Protein AF-A0A258VRQ0-F1 (afdb_monomer_lite)

Foldseek 3Di:
DVVVLVVQQVPDDPVCSVVSVVVVVVVVVVVVVVLVVVVVVQWDQDPVRDTPRPVVNVVVVVVVVVVVVVVVVVVCVVVPPDDPDDD

Sequence (87 aa):
MIPSQALMSAIPTPENRGAFMAISASLQQISGGVASLVAGLIVVEGTDGFLEHFDTLGYIMVITTIATSIAIYLINQRVSLPAAKPA

pLDDT: mean 73.98, std 14.65, range [38.47, 94.56]

Structure (mmCIF, N/CA/C/O backbone):
data_AF-A0A258VRQ0-F1
#
_entry.id   AF-A0A258VRQ0-F1
#
loop_
_atom_site.group_PDB
_atom_site.id
_atom_site.type_symbol
_atom_site.label_atom_id
_atom_site.label_alt_id
_atom_site.label_comp_id
_atom_site.label_asym_id
_atom_site.label_entity_id
_atom_site.label_seq_id
_atom_site.pdbx_PDB_ins_code
_atom_site.Cartn_x
_atom_site.Cartn_y
_atom_site.Cartn_z
_atom_site.occupancy
_atom_site.B_iso_or_equiv
_atom_site.auth_seq_id
_atom_site.auth_comp_id
_atom_site.auth_asym_id
_atom_site.auth_atom_id
_atom_site.pdbx_PDB_model_num
ATOM 1 N N . MET A 1 1 ? -3.756 12.861 10.681 1.00 53.28 1 MET A N 1
ATOM 2 C CA . MET A 1 1 ? -3.759 11.454 11.156 1.00 53.28 1 MET A CA 1
ATOM 3 C C . MET A 1 1 ? -4.534 11.243 12.464 1.00 53.28 1 MET A C 1
ATOM 5 O O . MET A 1 1 ? -5.137 10.191 12.611 1.00 53.28 1 MET A O 1
ATOM 9 N N . ILE A 1 2 ? -4.617 12.228 13.367 1.00 46.91 2 ILE A N 1
ATOM 10 C CA . ILE A 1 2 ? -5.354 12.117 14.647 1.00 46.91 2 ILE A CA 1
ATOM 11 C C . ILE A 1 2 ? -6.871 11.814 14.512 1.00 46.91 2 ILE A C 1
ATOM 13 O O . ILE A 1 2 ? -7.353 10.942 15.231 1.00 46.91 2 ILE A O 1
ATOM 17 N N . PRO A 1 3 ? -7.637 12.415 13.574 1.00 54.88 3 PRO A N 1
ATOM 18 C CA . PRO A 1 3 ? -9.083 12.155 13.476 1.00 54.88 3 PRO A CA 1
ATOM 19 C C . PRO A 1 3 ? -9.412 10.730 12.999 1.00 54.88 3 PRO A C 1
ATOM 21 O O . PRO A 1 3 ? -10.349 10.101 13.480 1.00 54.88 3 PRO A O 1
ATOM 24 N N . SER A 1 4 ? -8.607 10.203 12.071 1.00 55.53 4 SER A N 1
ATOM 25 C CA . SER A 1 4 ? -8.766 8.851 11.519 1.00 55.53 4 SER A CA 1
ATOM 26 C C . SER A 1 4 ? -8.421 7.766 12.545 1.00 55.53 4 SER A C 1
ATOM 28 O O . SER A 1 4 ? -9.134 6.770 12.650 1.00 55.53 4 SER A O 1
ATOM 30 N N . GLN A 1 5 ? -7.389 7.985 13.368 1.00 58.59 5 GLN A N 1
ATOM 31 C CA . GLN A 1 5 ? -7.058 7.074 14.467 1.00 58.59 5 GLN A CA 1
ATOM 32 C C . GLN A 1 5 ? -8.113 7.098 15.588 1.00 58.59 5 GLN A C 1
ATOM 34 O O . GLN A 1 5 ? -8.408 6.057 16.178 1.00 58.59 5 GLN A O 1
ATOM 39 N N . ALA A 1 6 ? -8.748 8.249 15.843 1.00 56.88 6 ALA A N 1
ATOM 40 C CA . ALA A 1 6 ? -9.874 8.350 16.774 1.00 56.88 6 ALA A CA 1
ATOM 41 C C . ALA A 1 6 ? -11.093 7.528 16.304 1.00 56.88 6 ALA A C 1
ATOM 43 O O . ALA A 1 6 ? -11.629 6.741 17.079 1.00 56.88 6 ALA A O 1
ATOM 44 N N . LEU A 1 7 ? -11.472 7.619 15.023 1.00 61.47 7 LEU A N 1
ATOM 45 C CA . LEU A 1 7 ? -12.527 6.784 14.423 1.00 61.47 7 LEU A CA 1
ATOM 46 C C . LEU A 1 7 ? -12.224 5.279 14.537 1.00 61.47 7 LEU A C 1
ATOM 48 O O . LEU A 1 7 ? -13.091 4.507 14.934 1.00 61.47 7 LEU A O 1
ATOM 52 N N . MET A 1 8 ? -10.984 4.866 14.259 1.00 56.19 8 MET A N 1
ATOM 53 C CA . MET A 1 8 ? -10.559 3.461 14.352 1.00 56.19 8 MET A CA 1
ATOM 54 C C . MET A 1 8 ? -10.538 2.924 15.794 1.00 56.19 8 MET 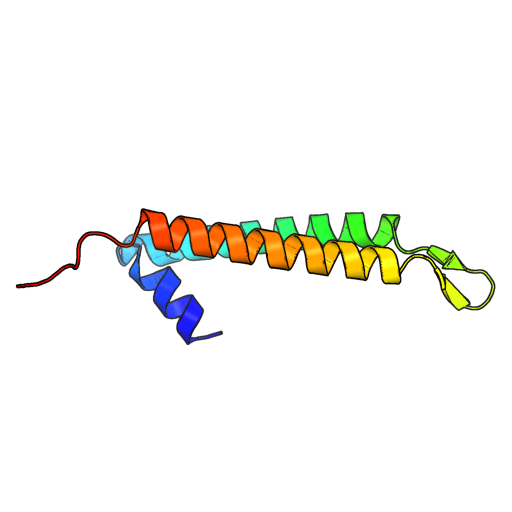A C 1
ATOM 56 O O . MET A 1 8 ? -10.790 1.744 16.016 1.00 56.19 8 MET A O 1
ATOM 60 N N . SER A 1 9 ? -10.249 3.772 16.785 1.00 56.16 9 SER A N 1
ATOM 61 C CA . SER A 1 9 ? -10.205 3.391 18.210 1.00 56.16 9 SER A CA 1
ATOM 62 C C . SER A 1 9 ? -11.555 3.481 18.936 1.00 56.16 9 SER A C 1
ATOM 64 O O . SER A 1 9 ? -11.674 2.988 20.061 1.00 56.16 9 SER A O 1
ATOM 66 N N . ALA A 1 10 ? -12.570 4.079 18.307 1.00 56.66 10 ALA A N 1
ATOM 67 C CA . ALA A 1 10 ? -13.933 4.155 18.834 1.00 56.66 10 ALA A CA 1
ATOM 68 C C . ALA A 1 10 ? -14.743 2.862 18.620 1.00 56.66 10 ALA A C 1
ATOM 70 O O . ALA A 1 10 ? -15.750 2.659 19.290 1.00 56.66 10 ALA A O 1
ATOM 71 N N . ILE A 1 11 ? -14.302 1.991 17.706 1.00 56.62 11 ILE A N 1
ATOM 72 C CA . ILE A 1 11 ? -14.980 0.735 17.349 1.00 56.62 11 ILE A CA 1
ATOM 73 C C . ILE A 1 11 ? -14.754 -0.379 18.402 1.00 56.62 11 ILE A C 1
ATOM 75 O O . ILE A 1 11 ? -15.703 -1.106 18.692 1.00 56.62 11 ILE A O 1
ATOM 79 N N . PRO A 1 12 ? -13.560 -0.538 19.018 1.00 55.50 12 PRO A N 1
ATOM 80 C CA . PRO A 1 12 ? -13.318 -1.569 20.034 1.00 55.50 12 PRO A CA 1
ATOM 81 C C . PRO A 1 12 ? -13.520 -1.061 21.474 1.00 55.50 12 PRO A C 1
ATOM 83 O O . PRO A 1 12 ? -13.185 0.082 21.803 1.00 55.50 12 PRO A O 1
ATOM 86 N N . THR A 1 13 ? -13.982 -1.943 22.368 1.00 56.41 13 THR A N 1
ATOM 87 C CA . THR A 1 13 ? -14.000 -1.705 23.823 1.00 56.41 13 THR A CA 1
ATOM 88 C C . THR A 1 13 ? -12.589 -1.372 24.351 1.00 56.41 13 THR A C 1
ATOM 90 O O . THR A 1 13 ? -11.601 -1.859 23.790 1.00 56.41 13 THR A O 1
ATOM 93 N N . PRO A 1 14 ? -12.451 -0.540 25.407 1.00 58.09 14 PRO A N 1
ATOM 94 C CA . PRO A 1 14 ? -11.160 -0.018 25.876 1.00 58.09 14 PRO A CA 1
ATOM 95 C C . PRO A 1 14 ? -10.074 -1.078 26.118 1.00 58.09 14 PRO A C 1
ATOM 97 O O . PRO A 1 14 ? -8.916 -0.812 25.800 1.00 58.09 14 PRO A O 1
ATOM 100 N N . GLU A 1 15 ? -10.438 -2.279 26.587 1.00 59.53 15 GLU A N 1
ATOM 101 C CA . GLU A 1 15 ? -9.505 -3.401 26.785 1.00 59.53 15 GLU A CA 1
ATOM 102 C C . GLU A 1 15 ? -8.815 -3.884 25.496 1.00 59.53 15 GLU A C 1
ATOM 104 O O . GLU A 1 15 ? -7.667 -4.319 25.543 1.00 59.53 15 GLU A O 1
ATOM 109 N N . ASN A 1 16 ? -9.457 -3.769 24.329 1.00 61.12 16 ASN A N 1
ATOM 110 C CA . ASN A 1 16 ? -8.959 -4.348 23.073 1.00 61.12 16 ASN A CA 1
ATOM 111 C C . ASN A 1 16 ? -8.297 -3.327 22.134 1.00 61.12 16 ASN A C 1
ATOM 113 O O . ASN A 1 16 ? -7.814 -3.696 21.060 1.00 61.12 16 ASN A O 1
ATOM 117 N N . ARG A 1 17 ? -8.233 -2.043 22.517 1.00 66.56 17 ARG A N 1
ATOM 118 C CA . ARG A 1 17 ? -7.645 -0.977 21.682 1.00 66.56 17 ARG A CA 1
ATOM 119 C C . ARG A 1 17 ? -6.167 -1.217 21.385 1.00 66.56 17 ARG A C 1
ATOM 121 O O . ARG A 1 17 ? -5.747 -1.010 20.252 1.00 66.56 17 ARG A O 1
ATOM 128 N N . GLY A 1 18 ? -5.398 -1.687 22.370 1.00 68.12 18 GLY A N 1
ATOM 129 C CA . GLY A 1 18 ? -3.972 -1.990 22.201 1.00 68.12 18 GLY A CA 1
ATOM 130 C C . GLY A 1 18 ? -3.732 -3.120 21.199 1.00 68.12 18 GLY A C 1
ATOM 131 O O . GLY A 1 18 ? -2.946 -2.959 20.268 1.00 68.12 18 GLY A O 1
ATOM 132 N N . ALA A 1 19 ? -4.477 -4.221 21.329 1.00 71.38 19 ALA A N 1
ATOM 133 C CA . ALA A 1 19 ? -4.413 -5.344 20.397 1.00 71.38 19 ALA A CA 1
ATOM 134 C C . ALA A 1 19 ? -4.861 -4.942 18.980 1.00 71.38 19 ALA A C 1
ATOM 136 O O . ALA A 1 19 ? -4.178 -5.249 18.007 1.00 71.38 19 ALA A O 1
ATOM 137 N N . PHE A 1 20 ? -5.954 -4.186 18.846 1.00 69.88 20 PHE A N 1
ATOM 138 C CA . PHE A 1 20 ? -6.451 -3.723 17.546 1.00 69.88 20 PHE A CA 1
ATOM 139 C C . PHE A 1 20 ? -5.483 -2.754 16.847 1.00 69.88 20 PHE A C 1
ATOM 141 O O . PHE A 1 20 ? -5.236 -2.870 15.643 1.00 69.88 20 PHE A O 1
ATOM 148 N N . MET A 1 21 ? -4.890 -1.822 17.600 1.00 73.56 21 MET A N 1
ATOM 149 C CA . MET A 1 21 ? -3.864 -0.914 17.083 1.00 73.56 21 MET A CA 1
ATOM 150 C C . MET A 1 21 ? -2.595 -1.673 16.679 1.00 73.56 21 MET A C 1
ATOM 152 O O . MET A 1 21 ? -2.053 -1.404 15.608 1.00 73.56 21 MET A O 1
ATOM 156 N N . ALA A 1 22 ? -2.154 -2.655 17.475 1.00 78.62 22 ALA A N 1
ATOM 157 C CA . ALA A 1 22 ? -0.991 -3.484 17.157 1.00 78.62 22 ALA A CA 1
ATOM 158 C C . ALA A 1 22 ? -1.202 -4.316 15.880 1.00 78.62 22 ALA A C 1
ATOM 160 O O . ALA A 1 22 ? -0.329 -4.339 15.015 1.00 78.62 22 ALA A O 1
ATOM 161 N N . ILE A 1 23 ? -2.379 -4.930 15.712 1.00 82.00 23 ILE A N 1
ATOM 162 C CA . ILE A 1 23 ? -2.739 -5.661 14.487 1.00 82.00 23 ILE A CA 1
ATOM 163 C C . ILE A 1 23 ? -2.781 -4.717 13.282 1.00 82.00 23 ILE A C 1
ATOM 165 O O . ILE A 1 23 ? -2.210 -5.024 12.237 1.00 82.00 23 ILE A O 1
ATOM 169 N N . SER A 1 24 ? -3.390 -3.539 13.434 1.00 80.62 24 SER A N 1
ATOM 170 C CA . SER A 1 24 ? -3.449 -2.538 12.363 1.00 80.62 24 SER A CA 1
ATOM 171 C C . SER A 1 24 ? -2.056 -2.051 11.949 1.00 80.62 24 SER A C 1
ATOM 173 O O . SER A 1 24 ? -1.800 -1.848 10.762 1.00 80.62 24 SER A O 1
ATOM 175 N N . ALA A 1 25 ? -1.144 -1.860 12.905 1.00 84.06 25 ALA A N 1
ATOM 176 C CA . ALA A 1 25 ? 0.234 -1.452 12.638 1.00 84.06 25 ALA A CA 1
ATOM 177 C C . ALA A 1 25 ? 1.055 -2.576 11.987 1.00 84.06 25 ALA A C 1
ATOM 179 O O . ALA A 1 25 ? 1.777 -2.324 11.023 1.00 84.06 25 ALA A O 1
ATOM 180 N N . SER A 1 26 ? 0.907 -3.816 12.463 1.00 89.94 26 SER A N 1
ATOM 181 C CA . SER A 1 26 ? 1.562 -4.992 11.878 1.00 89.94 26 SER A CA 1
ATOM 182 C C . SER A 1 26 ? 1.129 -5.208 10.428 1.00 89.94 26 SER A C 1
ATOM 184 O O . SER A 1 26 ? 1.976 -5.370 9.550 1.00 89.94 26 SER A O 1
ATOM 186 N N . LEU A 1 27 ? -0.174 -5.106 10.151 1.00 87.50 27 LEU A N 1
ATOM 187 C CA . LEU A 1 27 ? -0.701 -5.227 8.796 1.00 87.50 27 LEU A CA 1
ATOM 188 C C . LEU A 1 27 ? -0.138 -4.140 7.874 1.00 87.50 27 LEU A C 1
ATOM 190 O O . LEU A 1 27 ? 0.250 -4.438 6.746 1.00 87.50 27 LEU A O 1
ATOM 194 N N . GLN A 1 28 ? -0.044 -2.897 8.355 1.00 87.69 28 GLN A N 1
ATOM 195 C CA . GLN A 1 28 ? 0.562 -1.799 7.597 1.00 87.69 28 GLN A CA 1
ATOM 196 C C . GLN A 1 28 ? 2.057 -2.021 7.339 1.00 87.69 28 GLN A C 1
ATOM 198 O O . GLN A 1 28 ? 2.506 -1.774 6.225 1.00 87.69 28 GLN A O 1
ATOM 203 N N . GLN A 1 29 ? 2.824 -2.521 8.315 1.00 91.69 29 GLN A N 1
ATOM 204 C CA . GLN A 1 29 ? 4.247 -2.835 8.123 1.00 91.69 29 GLN A CA 1
ATOM 205 C C . GLN A 1 29 ? 4.461 -3.952 7.106 1.00 91.69 29 GLN A C 1
ATOM 207 O O . GLN A 1 29 ? 5.302 -3.812 6.221 1.00 91.69 29 GLN A O 1
ATOM 212 N N . ILE A 1 30 ? 3.683 -5.032 7.192 1.00 93.69 30 ILE A N 1
ATOM 213 C CA . ILE A 1 30 ? 3.760 -6.131 6.224 1.00 93.69 30 ILE A CA 1
ATOM 214 C C . ILE A 1 30 ? 3.370 -5.620 4.836 1.00 93.69 30 ILE A C 1
ATOM 216 O O . ILE A 1 30 ? 4.085 -5.865 3.870 1.00 93.69 30 ILE A O 1
ATOM 220 N N . SER A 1 31 ? 2.286 -4.846 4.743 1.00 89.81 31 SER A N 1
ATOM 221 C CA . SER A 1 31 ? 1.845 -4.248 3.478 1.00 89.81 31 SER A CA 1
ATOM 222 C C . SER A 1 31 ? 2.913 -3.326 2.888 1.00 89.81 31 SER A C 1
ATOM 224 O O . SER A 1 31 ? 3.193 -3.410 1.697 1.00 89.81 31 SER A O 1
ATOM 226 N N . GLY A 1 32 ? 3.555 -2.495 3.714 1.00 89.94 32 GLY A N 1
ATOM 227 C CA . GLY A 1 32 ? 4.649 -1.617 3.301 1.00 89.94 32 GLY A CA 1
ATOM 228 C C . GLY A 1 32 ? 5.890 -2.384 2.842 1.00 89.94 32 GLY A C 1
ATOM 229 O O . GLY A 1 32 ? 6.488 -2.021 1.834 1.00 89.94 32 GLY A O 1
ATOM 230 N N . GLY A 1 33 ? 6.244 -3.473 3.530 1.00 91.69 33 GLY A N 1
ATOM 231 C CA . GLY A 1 33 ? 7.352 -4.348 3.142 1.00 91.69 33 GLY A CA 1
ATOM 232 C C . GLY A 1 33 ? 7.091 -5.096 1.833 1.00 91.69 33 GLY A C 1
ATOM 233 O O . GLY A 1 33 ? 7.966 -5.177 0.979 1.00 91.69 33 GLY A O 1
ATOM 234 N N . VAL A 1 34 ? 5.874 -5.602 1.625 1.00 91.81 34 VAL A N 1
ATOM 235 C CA . VAL A 1 34 ? 5.495 -6.234 0.350 1.00 91.81 34 VAL A CA 1
ATOM 236 C C . VAL A 1 34 ? 5.461 -5.197 -0.774 1.00 91.81 34 VAL A C 1
ATOM 238 O O . VAL A 1 34 ? 5.968 -5.459 -1.863 1.00 91.81 34 VAL A O 1
ATOM 241 N N . ALA A 1 35 ? 4.922 -4.005 -0.511 1.00 87.19 35 ALA A N 1
ATOM 242 C CA . ALA A 1 35 ? 4.876 -2.923 -1.488 1.00 87.19 35 ALA A CA 1
ATOM 243 C C . ALA A 1 35 ? 6.280 -2.476 -1.920 1.00 87.19 35 ALA A C 1
ATOM 245 O O . ALA A 1 35 ? 6.493 -2.253 -3.109 1.00 87.19 35 ALA A O 1
ATOM 246 N N . SER A 1 36 ? 7.245 -2.389 -0.997 1.00 89.44 36 SER A N 1
ATOM 247 C CA . SER A 1 36 ? 8.622 -2.014 -1.341 1.00 89.44 36 SER A CA 1
ATOM 248 C C . SER A 1 36 ? 9.338 -3.088 -2.162 1.00 89.44 36 SER A C 1
ATOM 250 O O . SER A 1 36 ? 10.045 -2.746 -3.107 1.00 89.44 36 SER A O 1
ATOM 252 N N . LEU A 1 37 ? 9.108 -4.374 -1.871 1.00 90.56 37 LEU A N 1
ATOM 253 C CA . LEU A 1 37 ? 9.645 -5.480 -2.672 1.00 90.56 37 LEU A CA 1
ATOM 254 C C . LEU A 1 37 ? 9.099 -5.462 -4.103 1.00 9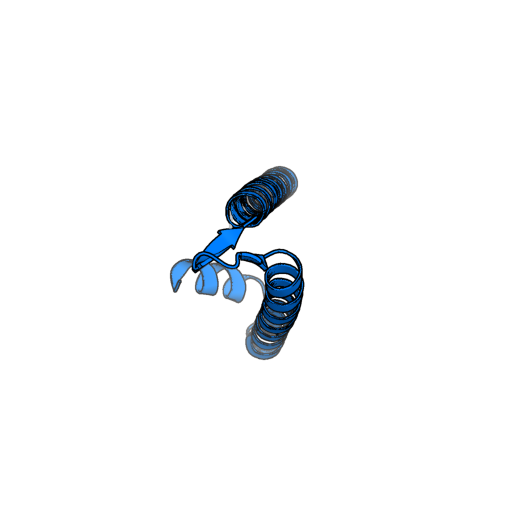0.56 37 LEU A C 1
ATOM 256 O O . LEU A 1 37 ? 9.863 -5.568 -5.058 1.00 90.56 37 LEU A O 1
ATOM 260 N N . VAL A 1 38 ? 7.784 -5.287 -4.259 1.00 86.00 38 VAL A N 1
ATOM 261 C CA . VAL A 1 38 ? 7.147 -5.190 -5.580 1.00 86.00 38 VAL A CA 1
ATOM 262 C C . VAL A 1 38 ? 7.629 -3.942 -6.322 1.00 86.00 38 VAL A C 1
ATOM 264 O O . VAL A 1 38 ? 7.934 -4.021 -7.508 1.00 86.00 38 VAL A O 1
ATOM 267 N N . ALA A 1 39 ? 7.769 -2.808 -5.630 1.00 83.31 39 ALA A N 1
ATOM 268 C CA . ALA A 1 39 ? 8.281 -1.577 -6.224 1.00 83.31 39 ALA A CA 1
ATOM 269 C C . ALA A 1 39 ? 9.722 -1.727 -6.735 1.00 83.31 39 ALA A C 1
ATOM 271 O O . ALA A 1 39 ? 10.016 -1.304 -7.851 1.00 83.31 39 ALA A O 1
ATOM 272 N N . GLY A 1 40 ? 10.592 -2.378 -5.959 1.00 83.88 40 GLY A N 1
ATOM 273 C CA . GLY A 1 40 ? 11.984 -2.625 -6.342 1.00 83.88 40 GLY A CA 1
ATOM 274 C C . GLY A 1 40 ? 12.157 -3.611 -7.500 1.00 83.88 40 GLY A C 1
ATOM 275 O O . GLY A 1 40 ? 13.168 -3.556 -8.185 1.00 83.88 40 GLY A O 1
ATOM 276 N N . LEU A 1 41 ? 11.181 -4.492 -7.747 1.00 81.31 41 LEU A N 1
ATOM 277 C CA . LEU A 1 41 ? 11.185 -5.380 -8.917 1.00 81.31 41 LEU A CA 1
ATOM 278 C C . LEU A 1 41 ? 10.698 -4.690 -10.197 1.00 81.31 41 LEU A C 1
ATOM 280 O O . LEU A 1 41 ? 11.037 -5.131 -11.291 1.00 81.31 41 LEU A O 1
ATOM 284 N N . ILE A 1 42 ? 9.870 -3.651 -10.068 1.00 79.31 42 ILE A N 1
ATOM 285 C CA . ILE A 1 42 ? 9.277 -2.940 -11.208 1.00 79.31 42 ILE A CA 1
ATOM 286 C C . ILE A 1 42 ? 10.165 -1.777 -11.657 1.00 79.31 42 ILE A C 1
ATOM 288 O O . ILE A 1 42 ? 10.242 -1.501 -12.851 1.00 79.31 42 ILE A O 1
ATOM 292 N N . VAL A 1 43 ? 10.819 -1.087 -10.723 1.00 76.12 43 VAL A N 1
ATOM 293 C CA . VAL A 1 43 ? 11.682 0.057 -11.036 1.00 76.12 43 VAL A CA 1
ATOM 294 C C . VAL A 1 43 ? 13.041 -0.445 -11.472 1.00 76.12 43 VAL A C 1
ATOM 296 O O . VAL A 1 43 ? 13.779 -1.033 -10.684 1.00 76.12 43 VAL A O 1
ATOM 299 N N . VAL A 1 44 ? 13.375 -0.169 -12.726 1.00 71.62 44 VAL A N 1
ATOM 300 C CA . VAL A 1 44 ? 14.690 -0.455 -13.288 1.00 71.62 44 VAL A CA 1
ATOM 301 C C . VAL A 1 44 ? 15.354 0.878 -13.587 1.00 71.62 44 VAL A C 1
ATOM 303 O O . VAL A 1 44 ? 14.794 1.722 -14.281 1.00 71.62 44 VAL A O 1
ATOM 306 N N . GLU A 1 45 ? 16.540 1.091 -13.035 1.00 65.12 45 GLU A N 1
ATOM 307 C CA . GLU A 1 45 ? 17.361 2.241 -13.398 1.00 65.12 45 GLU A CA 1
ATOM 308 C C . GLU A 1 45 ? 18.061 1.933 -14.729 1.00 65.12 45 GLU A C 1
ATOM 310 O O . GLU A 1 45 ? 18.836 0.978 -14.826 1.00 65.12 45 GLU A O 1
ATOM 315 N N . GLY A 1 46 ? 17.734 2.696 -15.774 1.00 67.00 46 GLY A N 1
ATOM 316 C CA . GLY A 1 46 ? 18.375 2.586 -17.081 1.00 67.00 46 GLY A CA 1
ATOM 317 C C . GLY A 1 46 ? 19.821 3.087 -17.037 1.00 67.00 46 GLY A C 1
ATOM 318 O O . GLY A 1 46 ? 20.211 3.851 -16.155 1.00 67.00 46 GLY A O 1
ATOM 319 N N . THR A 1 47 ? 20.635 2.697 -18.019 1.00 61.69 47 THR A N 1
ATOM 320 C CA . THR A 1 47 ? 22.074 3.029 -18.069 1.00 61.69 47 THR A CA 1
ATOM 321 C C . THR A 1 47 ? 22.379 4.528 -18.161 1.00 61.69 47 THR A C 1
ATOM 323 O O . THR A 1 47 ? 23.504 4.933 -17.881 1.00 61.69 47 THR A O 1
ATOM 326 N N . ASP A 1 48 ? 21.379 5.342 -18.509 1.00 65.25 48 ASP A N 1
ATOM 327 C CA . ASP A 1 48 ? 21.466 6.803 -18.612 1.00 65.25 48 ASP A CA 1
ATOM 328 C C . ASP A 1 48 ? 21.065 7.528 -17.306 1.00 65.25 48 ASP A C 1
ATOM 330 O O . ASP A 1 48 ? 20.995 8.757 -17.274 1.00 65.25 48 ASP A O 1
ATOM 334 N N . GLY A 1 49 ? 20.783 6.786 -16.224 1.00 64.19 49 GLY A N 1
ATOM 335 C CA . GLY A 1 49 ? 20.370 7.328 -14.920 1.00 64.19 49 GLY A CA 1
ATOM 336 C C . GLY A 1 49 ? 18.887 7.710 -14.831 1.00 64.19 49 GLY A C 1
ATOM 337 O O . GLY A 1 49 ? 18.455 8.309 -13.845 1.00 64.19 49 GLY A O 1
ATOM 338 N N . PHE A 1 50 ? 18.090 7.378 -15.852 1.00 65.94 50 PHE A N 1
ATOM 339 C CA . PHE A 1 50 ? 16.637 7.543 -15.828 1.00 65.94 50 PHE A CA 1
ATOM 340 C C . PHE A 1 50 ? 15.959 6.303 -15.240 1.00 65.94 50 PHE A C 1
ATOM 342 O O . PHE A 1 50 ? 16.277 5.170 -15.597 1.00 65.94 50 PHE A O 1
ATOM 349 N N . LEU A 1 51 ? 14.994 6.527 -14.346 1.00 67.06 51 LEU A N 1
ATOM 350 C CA . LEU A 1 51 ? 14.151 5.471 -13.788 1.00 67.06 51 LEU A CA 1
ATOM 351 C C . LEU A 1 51 ? 13.147 5.023 -14.854 1.00 67.06 51 LEU A C 1
ATOM 353 O O . LEU A 1 51 ? 12.143 5.6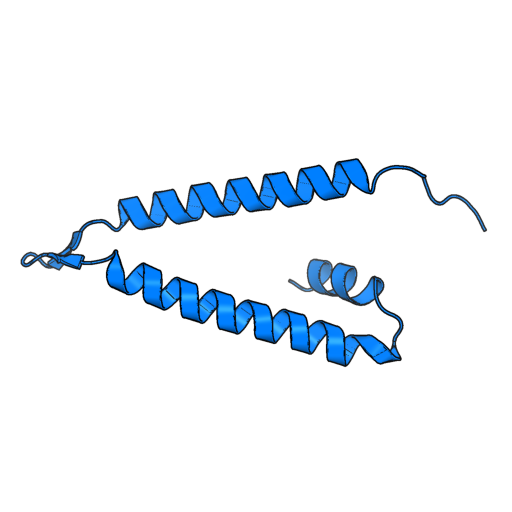96 -15.103 1.00 67.06 51 LEU A O 1
ATOM 357 N N . GLU A 1 52 ? 13.409 3.886 -15.486 1.00 66.06 52 GLU A N 1
ATOM 358 C CA . GLU A 1 52 ? 12.454 3.254 -16.383 1.00 66.06 52 GLU A CA 1
ATOM 359 C C . GLU A 1 52 ? 11.312 2.627 -15.570 1.00 66.06 52 GLU A C 1
ATOM 361 O O . GLU A 1 52 ? 11.493 2.160 -14.444 1.00 66.06 52 GLU A O 1
ATOM 366 N N . HIS A 1 53 ? 10.107 2.618 -16.144 1.00 74.19 53 HIS A N 1
ATOM 367 C CA . HIS A 1 53 ? 8.896 2.043 -15.536 1.00 74.19 53 HIS A CA 1
ATOM 368 C C . HIS A 1 53 ? 8.417 2.710 -14.230 1.00 74.19 53 HIS A C 1
ATOM 370 O O . HIS A 1 53 ? 7.508 2.194 -13.571 1.00 74.19 53 HIS A O 1
ATOM 376 N N . PHE A 1 54 ? 8.931 3.895 -13.880 1.00 74.81 54 PHE A N 1
ATOM 377 C CA . PHE A 1 54 ? 8.412 4.675 -12.749 1.00 74.81 54 PHE A CA 1
ATOM 378 C C . PHE A 1 54 ? 6.944 5.090 -12.960 1.00 74.81 54 PHE A C 1
ATOM 380 O O . PHE A 1 54 ? 6.140 5.056 -12.026 1.00 74.81 54 PHE A O 1
ATOM 387 N N . ASP A 1 55 ? 6.557 5.372 -14.207 1.00 78.12 55 ASP A N 1
ATOM 388 C CA . ASP A 1 55 ? 5.162 5.637 -14.573 1.00 78.12 55 ASP A CA 1
ATOM 389 C C . ASP A 1 55 ? 4.257 4.430 -14.293 1.00 78.12 55 ASP A C 1
ATOM 391 O O . ASP A 1 55 ? 3.142 4.589 -13.796 1.00 78.12 55 ASP A O 1
ATOM 395 N N . THR A 1 56 ? 4.743 3.207 -14.533 1.00 80.62 56 THR A N 1
ATOM 396 C CA . THR A 1 56 ? 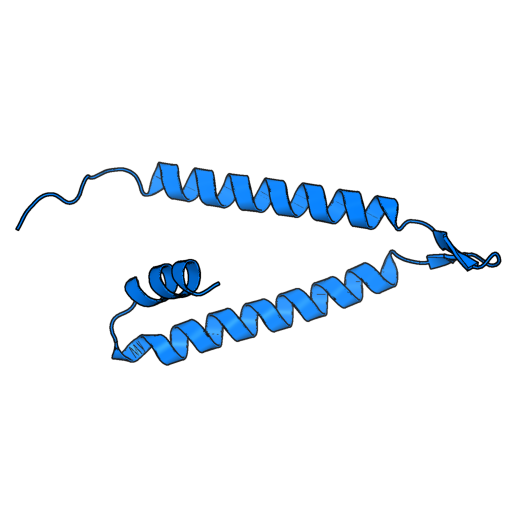4.008 1.964 -14.247 1.00 80.62 56 THR A CA 1
ATOM 397 C C . THR A 1 56 ? 3.721 1.821 -12.755 1.00 80.62 56 THR A C 1
ATOM 399 O O . THR A 1 56 ? 2.601 1.467 -12.379 1.00 80.62 56 THR A O 1
ATOM 402 N N . LEU A 1 57 ? 4.683 2.164 -11.890 1.00 83.06 57 LEU A N 1
ATOM 403 C CA . LEU A 1 57 ? 4.430 2.248 -10.450 1.00 83.06 57 LEU A CA 1
ATOM 404 C C . LEU A 1 57 ? 3.382 3.303 -10.105 1.00 83.06 57 LEU A C 1
ATOM 406 O O . LEU A 1 57 ? 2.503 3.041 -9.281 1.00 83.06 57 LEU A O 1
ATOM 410 N N . GLY A 1 58 ? 3.448 4.469 -10.749 1.00 83.19 58 GLY A N 1
ATOM 411 C CA . GLY A 1 58 ? 2.444 5.520 -10.607 1.00 83.19 58 GLY A CA 1
ATOM 412 C C . GLY A 1 58 ? 1.036 5.013 -10.927 1.00 83.19 58 GLY A C 1
ATOM 413 O O . GLY A 1 58 ? 0.124 5.163 -10.112 1.00 83.19 58 GLY A O 1
ATOM 414 N N . TYR A 1 59 ? 0.859 4.327 -12.059 1.00 87.31 59 TYR A N 1
ATOM 415 C CA . TYR A 1 59 ? -0.427 3.735 -12.437 1.00 87.31 59 TYR A CA 1
ATOM 416 C C . TYR A 1 59 ? -0.914 2.688 -11.427 1.00 87.31 59 TYR A C 1
ATOM 418 O O . TYR A 1 59 ? -2.089 2.701 -11.056 1.00 87.31 59 TYR A O 1
ATOM 426 N N . ILE A 1 60 ? -0.028 1.825 -10.920 1.00 86.88 60 ILE A N 1
ATOM 427 C CA . ILE A 1 60 ? -0.374 0.832 -9.888 1.00 86.88 60 ILE A CA 1
ATOM 428 C C . ILE A 1 60 ? -0.851 1.522 -8.598 1.00 86.88 60 ILE A C 1
ATOM 430 O O . ILE A 1 60 ? -1.860 1.118 -8.010 1.00 86.88 60 ILE A O 1
ATOM 434 N N . MET A 1 61 ? -0.182 2.596 -8.173 1.00 86.75 61 MET A N 1
ATOM 435 C CA . MET A 1 61 ? -0.575 3.380 -6.994 1.00 86.75 61 MET A CA 1
ATOM 436 C C . MET A 1 61 ? -1.939 4.054 -7.176 1.00 86.75 61 MET A C 1
ATOM 438 O O . MET A 1 61 ? -2.775 4.037 -6.268 1.00 86.75 61 MET A O 1
ATOM 442 N N . VAL A 1 62 ? -2.209 4.606 -8.360 1.00 90.81 62 VAL A N 1
ATOM 443 C CA . VAL A 1 62 ? -3.505 5.228 -8.671 1.00 90.81 62 VAL A CA 1
ATOM 444 C C . VAL A 1 62 ? -4.626 4.187 -8.646 1.00 90.81 62 VAL A C 1
ATOM 446 O O . VAL A 1 62 ? -5.642 4.397 -7.980 1.00 90.81 62 VAL A O 1
ATOM 449 N N . ILE A 1 63 ? -4.436 3.036 -9.300 1.00 92.56 63 ILE A N 1
ATOM 450 C CA . ILE A 1 63 ? -5.436 1.958 -9.348 1.00 92.56 63 ILE A CA 1
ATOM 451 C C . ILE A 1 63 ? -5.745 1.433 -7.941 1.00 92.56 63 ILE A C 1
ATOM 453 O O . ILE A 1 63 ? -6.914 1.295 -7.577 1.00 92.56 63 ILE A O 1
ATOM 457 N N . THR A 1 64 ? -4.720 1.179 -7.124 1.00 90.00 64 THR A N 1
ATOM 458 C CA . THR A 1 64 ? -4.898 0.675 -5.749 1.00 90.00 64 THR A CA 1
ATOM 459 C C . THR A 1 64 ? -5.586 1.694 -4.837 1.00 90.00 64 THR A C 1
ATOM 461 O O . THR A 1 64 ? -6.451 1.321 -4.037 1.00 90.00 64 THR A O 1
ATOM 464 N N . THR A 1 65 ? -5.292 2.987 -4.999 1.00 90.69 65 THR A N 1
ATOM 465 C CA . THR A 1 65 ? -5.963 4.073 -4.263 1.00 90.69 65 THR A CA 1
ATOM 466 C C . THR A 1 65 ? -7.442 4.177 -4.633 1.00 90.69 65 THR A C 1
ATOM 468 O O . THR A 1 65 ? -8.302 4.276 -3.750 1.00 90.69 65 THR A O 1
ATOM 471 N N . ILE A 1 66 ? -7.766 4.105 -5.927 1.00 94.56 66 ILE A N 1
ATOM 472 C CA . ILE A 1 66 ? -9.153 4.117 -6.409 1.00 94.56 66 ILE A CA 1
ATOM 473 C C . ILE A 1 66 ? -9.901 2.885 -5.892 1.00 94.56 66 ILE A C 1
ATOM 475 O O . ILE A 1 66 ? -10.991 3.023 -5.340 1.00 94.56 66 ILE A O 1
ATOM 479 N N . ALA A 1 67 ? -9.305 1.694 -5.990 1.00 93.19 67 ALA A N 1
ATOM 480 C CA . ALA A 1 67 ? -9.906 0.456 -5.499 1.00 93.19 67 ALA A CA 1
ATOM 481 C C . ALA A 1 67 ? -10.208 0.523 -3.993 1.00 93.19 67 ALA A C 1
ATOM 483 O O . ALA A 1 67 ? -11.309 0.175 -3.565 1.00 93.19 67 ALA A O 1
ATOM 484 N N . THR A 1 68 ? -9.268 1.039 -3.196 1.00 88.25 68 THR A N 1
ATOM 485 C CA . THR A 1 68 ? -9.459 1.239 -1.751 1.00 88.25 68 THR A CA 1
ATOM 486 C C . THR A 1 68 ? -10.581 2.237 -1.472 1.00 88.25 68 THR A C 1
ATOM 488 O O . THR A 1 68 ? -11.433 1.993 -0.619 1.00 88.25 68 THR A O 1
ATOM 491 N N . SER A 1 69 ? -10.638 3.334 -2.226 1.00 89.94 69 SER A N 1
ATOM 492 C CA . SER A 1 69 ? -11.698 4.341 -2.092 1.00 89.94 69 SER A CA 1
ATOM 493 C C . SER A 1 69 ? -13.078 3.762 -2.420 1.00 89.94 69 SER A C 1
ATOM 495 O O . SER A 1 69 ? -14.040 4.017 -1.696 1.00 89.94 69 SER A O 1
ATOM 497 N N . ILE A 1 70 ? -13.175 2.921 -3.456 1.00 92.12 70 ILE A N 1
ATOM 498 C CA . ILE A 1 70 ? -14.402 2.192 -3.804 1.00 92.12 70 ILE A CA 1
ATOM 499 C C . ILE A 1 70 ? -14.774 1.208 -2.694 1.00 92.12 70 ILE A C 1
ATOM 501 O O . ILE A 1 70 ? -15.932 1.163 -2.296 1.00 92.12 70 ILE A O 1
ATOM 505 N N . ALA A 1 71 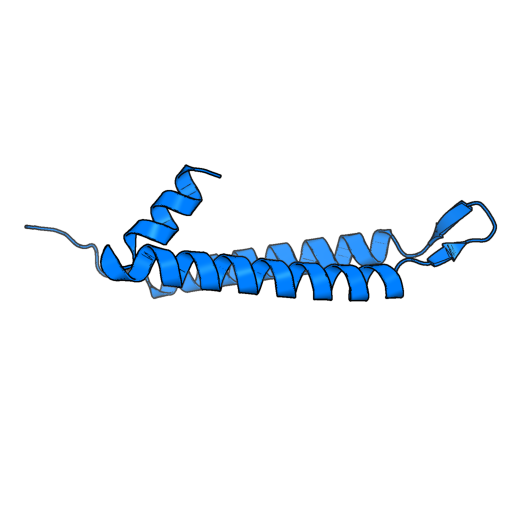? -13.820 0.443 -2.161 1.00 87.50 71 ALA A N 1
ATOM 506 C CA . ALA A 1 71 ? -14.081 -0.493 -1.071 1.00 87.50 71 ALA A CA 1
ATOM 507 C C . ALA A 1 71 ? -14.633 0.228 0.168 1.00 87.50 71 ALA A C 1
ATOM 509 O O . ALA A 1 71 ? -15.636 -0.204 0.734 1.00 87.50 71 ALA A O 1
ATOM 510 N N . ILE A 1 72 ? -14.043 1.369 0.538 1.00 85.25 72 ILE A N 1
ATOM 511 C CA . ILE A 1 72 ? -14.539 2.219 1.629 1.00 85.25 72 ILE A CA 1
ATOM 512 C C . ILE A 1 72 ? -15.942 2.747 1.310 1.00 85.25 72 ILE A C 1
ATOM 514 O O . ILE A 1 72 ? -16.811 2.711 2.178 1.00 85.25 72 ILE A O 1
ATOM 518 N N . TYR A 1 73 ? -16.196 3.192 0.077 1.00 85.56 73 TYR A N 1
ATOM 519 C CA . TYR A 1 73 ? -17.521 3.642 -0.352 1.00 85.56 73 TYR A CA 1
ATOM 520 C C . TYR A 1 73 ? -18.572 2.523 -0.266 1.00 85.56 73 TYR A C 1
ATOM 522 O O . TYR A 1 73 ? -19.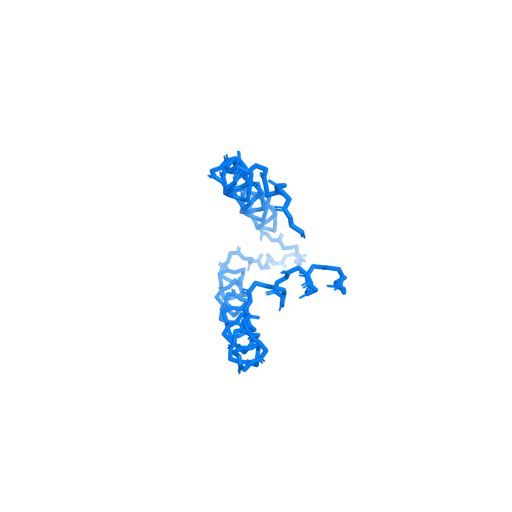662 2.742 0.261 1.00 85.56 73 TYR A O 1
ATOM 530 N N . LEU A 1 74 ? -18.235 1.310 -0.714 1.00 85.50 74 LEU A N 1
ATOM 531 C CA . LEU A 1 74 ? -19.102 0.135 -0.628 1.00 85.50 74 LEU A CA 1
ATOM 532 C C . LEU A 1 74 ? -19.390 -0.232 0.827 1.00 85.50 74 LEU A C 1
ATOM 534 O O . LEU A 1 74 ? -20.541 -0.479 1.171 1.00 85.50 74 LEU A O 1
ATOM 538 N N . ILE A 1 75 ? -18.376 -0.230 1.694 1.00 83.69 75 ILE A N 1
ATOM 539 C CA . ILE A 1 75 ? -18.563 -0.472 3.129 1.00 83.69 75 ILE A CA 1
ATOM 540 C C . ILE A 1 75 ? -19.464 0.609 3.724 1.00 83.69 75 ILE A C 1
ATOM 542 O O . ILE A 1 75 ? -20.431 0.280 4.401 1.00 83.69 75 ILE A O 1
ATOM 546 N N . ASN A 1 76 ? -19.216 1.884 3.417 1.00 81.56 76 ASN A N 1
ATOM 547 C CA . ASN A 1 76 ? -20.049 2.985 3.885 1.00 81.56 76 ASN A CA 1
ATOM 548 C C . ASN A 1 76 ? -21.510 2.822 3.440 1.00 81.56 76 ASN A C 1
ATOM 550 O O . ASN A 1 76 ? -22.412 3.032 4.243 1.00 81.56 76 ASN A O 1
ATOM 554 N N . GLN A 1 77 ? -21.760 2.390 2.203 1.00 79.75 77 GLN A N 1
ATOM 555 C CA . GLN A 1 77 ? -23.109 2.130 1.697 1.00 79.75 77 GLN A CA 1
ATOM 556 C C . GLN A 1 77 ? -23.769 0.915 2.368 1.00 79.75 77 GLN A C 1
ATOM 558 O O . GLN A 1 77 ? -24.968 0.935 2.626 1.00 79.75 77 GLN A O 1
ATOM 563 N N . ARG A 1 78 ? -23.002 -0.142 2.662 1.00 73.69 78 ARG A N 1
ATOM 564 C CA . ARG A 1 78 ? -23.494 -1.361 3.329 1.00 73.69 78 ARG A CA 1
ATOM 565 C C . ARG A 1 78 ? -23.751 -1.154 4.821 1.00 73.69 78 ARG A C 1
ATOM 567 O O . ARG A 1 78 ? -24.611 -1.827 5.375 1.00 73.69 78 ARG A O 1
ATOM 574 N N . VAL A 1 79 ? -23.005 -0.249 5.453 1.00 71.44 79 VAL A N 1
ATOM 575 C CA . VAL A 1 79 ? -23.101 0.074 6.885 1.00 71.44 79 VAL A CA 1
ATOM 576 C C . VAL A 1 79 ? -24.056 1.252 7.139 1.00 71.44 79 VAL A C 1
ATOM 578 O O . VAL A 1 79 ? -24.633 1.353 8.219 1.00 71.44 79 VAL A O 1
ATOM 581 N N . SER A 1 80 ? -24.311 2.111 6.146 1.00 59.62 80 SER A N 1
ATOM 582 C CA . SER A 1 80 ? -25.308 3.187 6.232 1.00 59.62 80 SER A CA 1
ATOM 583 C C . SER A 1 80 ? -26.728 2.663 5.996 1.00 59.62 80 SER A C 1
ATOM 585 O O . SER A 1 80 ? -27.275 2.847 4.917 1.00 59.62 80 SER A O 1
ATOM 587 N N . LEU A 1 81 ? -27.284 1.996 7.015 1.00 53.66 81 LEU A N 1
ATOM 588 C CA . LEU A 1 81 ? -28.681 1.966 7.501 1.00 53.66 81 LEU A CA 1
ATOM 589 C C . LEU A 1 81 ? -28.713 0.909 8.634 1.00 53.66 81 LEU A C 1
ATOM 591 O O . LEU A 1 81 ? -28.389 -0.242 8.346 1.00 53.66 81 LEU A O 1
ATOM 595 N N . PRO A 1 82 ? -29.094 1.221 9.895 1.00 48.34 82 PRO A N 1
ATOM 596 C CA . PRO A 1 82 ? -29.978 2.300 10.344 1.00 48.34 82 PRO A CA 1
ATOM 597 C C . PRO A 1 82 ? -29.254 3.468 11.027 1.00 48.34 82 PRO A C 1
ATOM 599 O O . PRO A 1 82 ? -28.268 3.299 11.741 1.00 48.34 82 PRO A O 1
ATOM 602 N N . ALA A 1 83 ? -29.835 4.659 10.877 1.00 52.88 83 ALA A N 1
ATOM 603 C CA . ALA A 1 83 ? -29.629 5.772 11.789 1.00 52.88 83 ALA A CA 1
ATOM 604 C C . ALA A 1 83 ? -29.787 5.294 13.243 1.00 52.88 83 ALA A C 1
ATOM 606 O O . ALA A 1 83 ? -30.893 4.981 13.682 1.00 52.88 83 ALA A O 1
ATOM 607 N N . ALA A 1 84 ? -28.690 5.257 13.997 1.00 46.56 84 ALA A N 1
ATOM 608 C CA . ALA A 1 84 ? -28.764 5.171 15.445 1.00 46.56 84 ALA A CA 1
ATOM 609 C C . ALA A 1 84 ? -29.296 6.514 15.972 1.00 46.56 84 ALA A C 1
ATOM 611 O O . ALA A 1 84 ? -28.564 7.485 16.144 1.00 46.56 84 ALA A O 1
ATOM 612 N N . LYS A 1 85 ? -30.607 6.569 16.184 1.00 46.16 85 LYS A N 1
ATOM 613 C CA . LYS A 1 85 ? -31.303 7.524 17.050 1.00 46.16 85 LYS A CA 1
ATOM 614 C C . LYS A 1 85 ? -32.320 6.690 17.842 1.00 46.16 85 LYS A C 1
ATOM 616 O O . LYS A 1 85 ? -32.929 5.830 17.206 1.00 46.16 85 LYS A O 1
ATOM 621 N N . PRO A 1 86 ? -32.647 6.952 19.120 1.00 56.16 86 PRO A N 1
ATOM 622 C CA . PRO A 1 86 ? -31.972 7.667 20.216 1.00 56.16 86 PRO A CA 1
ATOM 623 C C . PRO A 1 86 ? -31.805 6.790 21.492 1.00 56.16 86 PRO A C 1
ATOM 625 O O . PRO A 1 86 ? -32.466 5.763 21.626 1.00 56.16 86 PRO A O 1
ATOM 628 N N . ALA A 1 87 ? -30.998 7.238 22.458 1.00 38.47 87 ALA A N 1
ATOM 629 C CA . ALA A 1 87 ? -31.261 7.128 23.902 1.00 38.47 87 ALA A CA 1
ATOM 630 C C . ALA A 1 87 ? -30.398 8.161 24.637 1.00 38.47 87 ALA A C 1
ATOM 632 O O . ALA A 1 87 ? -29.180 8.193 24.351 1.00 38.47 87 ALA A O 1
#

Radius of gyration: 18.97 Å; chains: 1; bounding box: 54×18×45 Å

Secondary structure (DSSP, 8-state):
-HHHHHHHHSSS-GGGHHHHHHHHHHHHHHHHHHHHHHHHHH-EE-TTS-EETHHHHHHHHHHHHHHHHHHHHHHHHHH--S-----